Protein AF-A0A520AAA6-F1 (afdb_monomer)

Solvent-accessible surface area (backbone atoms only — not comparable to full-atom values): 5386 Å² total; per-residue (Å²): 140,86,83,66,86,64,99,43,65,64,56,25,68,37,58,42,94,84,57,62,32,37,36,30,22,26,56,87,64,26,34,30,39,34,26,35,63,87,78,53,40,73,78,43,78,44,82,51,81,55,64,49,73,66,69,82,72,67,86,72,77,61,83,65,85,89,69,54,84,94,63,73,83,83,66,43,62,62,57,53,62,62,74,75,110

Secondary structure (DSSP, 8-state):
------SS-EEEEEE-TTSSEEEEEETTTTEEEEEETTT--EEEEEE-SS--S-----TTS--SS-S-TT----SHHHHHHHHT-

Sequence (85 aa):
MATVPLQAAPSAVWPSGDGTRIYASLAGTNKVAGIDTLTYTTVSTIPISTDAQSLIYVPGAVRSGKGLANLVPSGRDAALAVAAR

Structure (mmCIF, N/CA/C/O backbone):
data_AF-A0A520AAA6-F1
#
_entry.id   AF-A0A520AAA6-F1
#
loop_
_atom_site.group_PDB
_atom_site.id
_atom_site.type_symbol
_atom_site.label_atom_id
_atom_site.label_alt_id
_atom_site.label_comp_id
_atom_site.label_asym_id
_atom_site.label_entity_id
_atom_site.label_seq_id
_atom_site.pdbx_PDB_ins_code
_atom_site.Cartn_x
_atom_site.Cartn_y
_atom_site.Cartn_z
_atom_site.occupancy
_atom_site.B_iso_or_equiv
_atom_site.auth_seq_id
_atom_site.auth_comp_id
_atom_site.auth_asym_id
_atom_site.auth_atom_id
_atom_site.pdbx_PDB_model_num
ATOM 1 N N . MET A 1 1 ? -18.020 6.321 14.469 1.00 73.19 1 MET A N 1
ATOM 2 C CA . MET A 1 1 ? -16.651 6.727 14.086 1.00 73.19 1 MET A CA 1
ATOM 3 C C . MET A 1 1 ? -15.732 5.561 14.401 1.00 73.19 1 MET A C 1
ATOM 5 O O . MET A 1 1 ? -15.833 5.047 15.506 1.00 73.19 1 MET A O 1
ATOM 9 N N . ALA A 1 2 ? -14.928 5.105 13.441 1.00 84.81 2 ALA A N 1
ATOM 10 C CA . ALA A 1 2 ? -13.971 4.016 13.634 1.00 84.81 2 ALA A CA 1
ATOM 11 C C . ALA A 1 2 ? -12.548 4.567 13.495 1.00 84.81 2 ALA A C 1
ATOM 13 O O . ALA A 1 2 ? -12.306 5.424 12.645 1.00 84.81 2 ALA A O 1
ATOM 14 N N . THR A 1 3 ? -11.628 4.071 14.321 1.00 90.62 3 THR A N 1
ATOM 15 C CA . THR A 1 3 ? -10.200 4.394 14.245 1.00 90.62 3 THR A CA 1
ATOM 16 C C . THR A 1 3 ? -9.440 3.116 13.943 1.00 90.62 3 THR A C 1
ATOM 18 O O . THR A 1 3 ? -9.654 2.104 14.607 1.00 90.62 3 THR A O 1
ATOM 21 N N . VAL A 1 4 ? -8.544 3.171 12.961 1.00 94.12 4 VAL A N 1
ATOM 22 C CA . VAL A 1 4 ? -7.688 2.042 12.589 1.00 94.12 4 VAL A CA 1
ATOM 23 C C . VAL A 1 4 ? -6.285 2.294 13.141 1.00 94.12 4 VAL A C 1
ATOM 25 O O . VAL A 1 4 ? -5.674 3.296 12.766 1.00 94.12 4 VAL A O 1
ATOM 28 N N . PRO A 1 5 ? -5.751 1.431 14.023 1.00 93.38 5 PRO A N 1
ATOM 29 C CA . PRO A 1 5 ? -4.374 1.559 14.480 1.00 93.38 5 PRO A CA 1
ATOM 30 C C . PRO A 1 5 ? -3.405 1.238 13.334 1.00 93.38 5 PRO A C 1
ATOM 32 O O . PRO A 1 5 ? -3.501 0.189 12.693 1.00 93.38 5 PRO A O 1
ATOM 35 N N . LEU A 1 6 ? -2.457 2.146 13.097 1.00 95.69 6 LEU A N 1
ATOM 36 C CA . LEU A 1 6 ? -1.384 2.008 12.111 1.00 95.69 6 LEU A CA 1
ATOM 37 C C . LEU A 1 6 ? -0.018 2.095 12.795 1.00 95.69 6 LEU A C 1
ATOM 39 O O . LEU A 1 6 ? 0.111 2.655 13.880 1.00 95.69 6 LEU A O 1
ATOM 43 N N . GLN A 1 7 ? 1.013 1.563 12.137 1.00 92.25 7 GLN A N 1
ATOM 44 C CA . GLN A 1 7 ? 2.385 1.576 12.663 1.00 92.25 7 GLN A CA 1
ATOM 45 C C . GLN A 1 7 ? 3.045 2.968 12.637 1.00 92.25 7 GLN A C 1
ATOM 47 O O . GLN A 1 7 ? 4.015 3.194 13.350 1.00 92.25 7 GLN A O 1
ATOM 52 N N . ALA A 1 8 ? 2.539 3.883 11.806 1.00 95.12 8 ALA A N 1
ATOM 53 C CA . ALA A 1 8 ? 2.994 5.265 11.686 1.00 95.12 8 ALA A CA 1
ATOM 54 C C . ALA A 1 8 ? 1.847 6.150 11.172 1.00 95.12 8 ALA A C 1
ATOM 56 O O . ALA A 1 8 ? 0.871 5.640 10.611 1.00 95.12 8 ALA A O 1
ATOM 57 N N . ALA A 1 9 ? 1.974 7.468 11.348 1.00 93.94 9 ALA A N 1
ATOM 58 C CA . ALA A 1 9 ? 1.026 8.426 10.789 1.00 93.94 9 ALA A CA 1
ATOM 59 C C . ALA A 1 9 ? 1.026 8.342 9.250 1.00 93.94 9 ALA A C 1
ATOM 61 O O . ALA A 1 9 ? 2.103 8.235 8.650 1.00 93.94 9 ALA A O 1
ATOM 62 N N . PRO A 1 10 ? -0.149 8.363 8.600 1.00 95.75 10 PRO A N 1
ATOM 63 C CA . PRO A 1 10 ? -0.201 8.251 7.157 1.00 95.75 10 PRO A CA 1
ATOM 64 C C . PRO A 1 10 ? 0.173 9.570 6.470 1.00 95.75 10 PRO A C 1
ATOM 66 O O . PRO A 1 10 ? -0.359 10.617 6.833 1.00 95.75 10 PRO A O 1
ATOM 69 N N . SER A 1 11 ? 1.034 9.515 5.449 1.00 96.12 11 SER A N 1
ATOM 70 C CA . SER A 1 11 ? 1.341 10.685 4.601 1.00 96.12 11 SER A CA 1
ATOM 71 C C . SER A 1 11 ? 0.308 10.861 3.485 1.00 96.12 11 SER A C 1
ATOM 73 O O . SER A 1 11 ? -0.017 11.980 3.100 1.00 96.12 11 SER A O 1
ATOM 75 N N . ALA A 1 12 ? -0.232 9.753 2.972 1.00 96.19 12 ALA A N 1
ATOM 76 C CA . ALA A 1 12 ? -1.276 9.733 1.956 1.00 96.19 12 ALA A CA 1
ATOM 77 C C . ALA A 1 12 ? -2.200 8.527 2.136 1.00 96.19 12 ALA A C 1
ATOM 79 O O . ALA A 1 12 ? -1.790 7.484 2.651 1.00 96.19 12 ALA A O 1
ATOM 80 N N . VAL A 1 13 ? -3.440 8.662 1.661 1.00 96.56 13 VAL A N 1
ATOM 81 C CA . VAL A 1 13 ? -4.446 7.594 1.647 1.00 96.56 13 VAL A CA 1
ATOM 82 C C . VAL A 1 13 ? -5.143 7.525 0.292 1.00 96.56 13 VAL A C 1
ATOM 84 O O . VAL A 1 13 ? -5.394 8.560 -0.323 1.00 96.56 13 VAL A O 1
ATOM 87 N N . TRP A 1 14 ? -5.466 6.318 -0.178 1.00 97.94 14 TRP A N 1
ATOM 88 C CA . TRP A 1 14 ? -6.209 6.124 -1.427 1.00 97.94 14 TRP A CA 1
ATOM 89 C C . TRP A 1 14 ? -7.066 4.840 -1.403 1.00 97.94 14 TRP A C 1
ATOM 91 O O . TRP A 1 14 ? -6.557 3.790 -0.998 1.00 97.94 14 TRP A O 1
ATOM 101 N N . PRO A 1 15 ? -8.347 4.877 -1.820 1.00 97.56 15 PRO A N 1
ATOM 102 C CA . PRO A 1 15 ? -9.219 3.697 -1.846 1.00 97.56 15 PRO A CA 1
ATOM 103 C C . PRO A 1 15 ? -8.967 2.790 -3.065 1.00 97.56 15 PRO A C 1
ATOM 105 O O . PRO A 1 15 ? -8.550 3.255 -4.127 1.00 97.56 15 PRO A O 1
ATOM 108 N N . SER A 1 16 ? -9.265 1.494 -2.944 1.00 97.38 16 SER A N 1
ATOM 109 C CA . SER A 1 16 ? -9.365 0.597 -4.103 1.00 97.38 16 SER A CA 1
ATOM 110 C C . SER A 1 16 ? -10.607 0.907 -4.944 1.00 97.38 16 SER A C 1
ATOM 112 O O . SER A 1 16 ? -11.589 1.462 -4.454 1.00 97.38 16 SER A O 1
ATOM 114 N N . GLY A 1 17 ? -10.585 0.514 -6.221 1.00 96.62 17 GLY A N 1
ATOM 115 C CA . GLY A 1 17 ? -11.711 0.749 -7.136 1.00 96.62 17 GLY A CA 1
ATOM 116 C C . GLY A 1 17 ? -13.004 0.011 -6.760 1.00 96.62 17 GLY A C 1
ATOM 117 O O . GLY A 1 17 ? -14.085 0.466 -7.112 1.00 96.62 17 GLY A O 1
ATOM 118 N N . ASP A 1 18 ? -12.900 -1.101 -6.032 1.00 97.00 18 ASP A N 1
ATOM 119 C CA . ASP A 1 18 ? -14.029 -1.895 -5.526 1.00 97.00 18 ASP A CA 1
ATOM 120 C C . ASP A 1 18 ? -14.449 -1.519 -4.090 1.00 97.00 18 ASP A C 1
ATOM 122 O O . ASP A 1 18 ? -15.383 -2.103 -3.546 1.00 97.00 18 ASP A O 1
ATOM 126 N N . GLY A 1 19 ? -13.751 -0.570 -3.455 1.00 97.00 19 GLY A N 1
ATOM 127 C CA . GLY A 1 19 ? -14.023 -0.118 -2.091 1.00 97.00 19 GLY A CA 1
ATOM 128 C C . GLY A 1 19 ? -13.688 -1.118 -0.980 1.00 97.00 19 GLY A C 1
ATOM 129 O O . GLY A 1 19 ? -13.936 -0.811 0.185 1.00 97.00 19 GLY A O 1
ATOM 130 N N . THR A 1 20 ? -13.116 -2.288 -1.285 1.00 97.81 20 THR A N 1
ATOM 131 C CA . THR A 1 20 ? -12.782 -3.316 -0.276 1.00 97.81 20 THR A CA 1
ATOM 132 C C . THR A 1 20 ? -11.512 -2.994 0.514 1.00 97.81 20 THR A C 1
ATOM 134 O O . THR A 1 20 ? -11.266 -3.568 1.581 1.00 97.81 20 THR A O 1
ATOM 137 N N . ARG A 1 21 ? -10.687 -2.068 0.005 1.00 98.06 21 ARG A N 1
ATOM 138 C CA . ARG A 1 21 ? -9.422 -1.664 0.616 1.00 98.06 21 ARG A CA 1
ATOM 139 C C . ARG A 1 21 ? -9.255 -0.150 0.663 1.00 98.06 21 ARG A C 1
ATOM 141 O O . ARG A 1 21 ? -9.628 0.569 -0.262 1.00 98.06 21 ARG A O 1
ATOM 148 N N . ILE A 1 22 ? -8.580 0.316 1.708 1.00 97.81 22 ILE A N 1
ATOM 149 C CA . ILE A 1 22 ? -7.891 1.612 1.729 1.00 97.81 22 ILE A CA 1
ATOM 150 C C . ILE A 1 22 ? -6.394 1.341 1.844 1.00 97.81 22 ILE A C 1
ATOM 152 O O . ILE A 1 22 ? -5.970 0.518 2.653 1.00 97.81 22 ILE A O 1
ATOM 156 N N . TYR A 1 23 ? -5.592 2.043 1.052 1.00 97.81 23 TYR A N 1
ATOM 157 C CA . TYR A 1 23 ? -4.139 2.017 1.150 1.00 97.81 23 TYR A CA 1
ATOM 158 C C . TYR A 1 23 ? -3.644 3.291 1.818 1.00 97.81 23 TYR A C 1
ATOM 160 O O . TYR A 1 23 ? -4.084 4.379 1.453 1.00 97.81 23 TYR A O 1
ATOM 168 N N . ALA A 1 24 ? -2.729 3.160 2.774 1.00 97.62 24 ALA A N 1
ATOM 169 C CA . ALA A 1 24 ? -2.146 4.282 3.500 1.00 97.62 24 ALA A CA 1
ATOM 170 C C . ALA A 1 24 ? -0.616 4.195 3.476 1.00 97.62 24 ALA A C 1
ATOM 172 O O . ALA A 1 24 ? -0.057 3.187 3.914 1.00 97.62 24 ALA A O 1
ATOM 173 N N . SER A 1 25 ? 0.071 5.222 2.968 1.00 97.19 25 SER A N 1
ATOM 174 C CA . SER A 1 25 ? 1.534 5.282 3.048 1.00 97.19 25 SER A CA 1
ATOM 175 C C . SER A 1 25 ? 1.951 5.634 4.466 1.00 97.19 25 SER A C 1
ATOM 177 O O . SER A 1 25 ? 1.364 6.515 5.082 1.00 97.19 25 SER A O 1
ATOM 179 N N . LEU A 1 26 ? 2.940 4.928 5.002 1.00 95.88 26 LEU A N 1
AT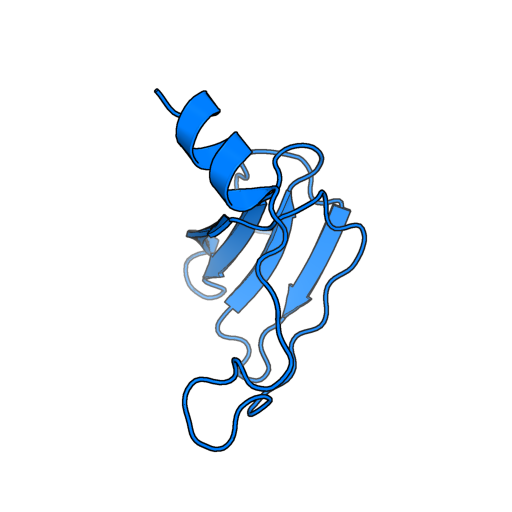OM 180 C CA . LEU A 1 26 ? 3.316 5.010 6.408 1.00 95.88 26 LEU A CA 1
ATOM 181 C C . LEU A 1 26 ? 4.618 5.800 6.546 1.00 95.88 26 LEU A C 1
ATOM 183 O O . LEU A 1 26 ? 5.689 5.286 6.203 1.00 95.88 26 LEU A O 1
ATOM 187 N N . ALA A 1 27 ? 4.508 7.030 7.053 1.00 93.75 27 ALA A N 1
ATOM 188 C CA . ALA A 1 27 ? 5.585 8.014 7.048 1.00 93.75 27 ALA A CA 1
ATOM 189 C C . ALA A 1 27 ? 6.890 7.467 7.645 1.00 93.75 27 ALA A C 1
ATOM 191 O O . ALA A 1 27 ? 6.913 6.966 8.771 1.00 93.75 27 ALA A O 1
ATOM 192 N N . GLY A 1 28 ? 7.981 7.564 6.882 1.00 91.62 28 GLY A N 1
ATOM 193 C CA . GLY A 1 28 ? 9.328 7.198 7.330 1.00 91.62 28 GLY A CA 1
ATOM 194 C C . GLY A 1 28 ? 9.588 5.693 7.451 1.00 91.62 28 GLY A C 1
ATOM 195 O O . GLY A 1 28 ? 10.650 5.300 7.924 1.00 91.62 28 GLY A O 1
ATOM 196 N N . THR A 1 29 ? 8.652 4.838 7.024 1.00 91.81 29 THR A N 1
ATOM 197 C CA . THR A 1 29 ? 8.778 3.376 7.191 1.00 91.81 29 THR A CA 1
ATOM 198 C C . THR A 1 29 ? 9.061 2.609 5.899 1.00 91.81 29 THR A C 1
ATOM 200 O O . THR A 1 29 ? 9.302 1.403 5.962 1.00 91.81 29 THR A O 1
ATOM 203 N N . ASN A 1 30 ? 9.023 3.273 4.734 1.00 92.38 30 ASN A N 1
ATOM 204 C CA . ASN A 1 30 ? 9.094 2.633 3.411 1.00 92.38 30 ASN A CA 1
ATOM 205 C C . ASN A 1 30 ? 8.048 1.513 3.236 1.00 92.38 30 ASN A C 1
ATOM 207 O O . ASN A 1 30 ? 8.321 0.463 2.648 1.00 92.38 30 ASN A O 1
ATOM 211 N N . LYS A 1 31 ? 6.841 1.722 3.774 1.00 94.81 31 LYS A N 1
ATOM 212 C CA . LYS A 1 31 ? 5.743 0.750 3.733 1.00 94.81 31 LYS A CA 1
ATOM 213 C C . LYS A 1 31 ? 4.404 1.414 3.418 1.00 94.81 31 LYS A C 1
ATOM 215 O O . LYS A 1 31 ? 4.182 2.588 3.711 1.00 94.81 31 LYS A O 1
ATOM 220 N N . VAL A 1 32 ? 3.486 0.618 2.877 1.00 97.06 32 VAL A N 1
ATOM 221 C CA . VAL A 1 32 ? 2.071 0.958 2.687 1.00 97.06 32 VAL A CA 1
ATOM 222 C C . VAL A 1 32 ? 1.215 -0.052 3.446 1.00 97.06 32 VAL A C 1
ATOM 224 O O . VAL A 1 32 ? 1.364 -1.260 3.265 1.00 97.06 32 VAL A O 1
ATOM 227 N N . ALA A 1 33 ? 0.311 0.424 4.295 1.00 97.81 33 ALA A N 1
ATOM 228 C CA . ALA A 1 33 ? -0.708 -0.414 4.915 1.00 97.81 33 ALA A CA 1
ATOM 229 C C . ALA A 1 33 ? -1.870 -0.626 3.939 1.00 97.81 33 ALA A C 1
ATOM 231 O O . ALA A 1 33 ? -2.355 0.330 3.339 1.00 97.81 33 ALA A O 1
ATOM 232 N N . GLY A 1 34 ? -2.331 -1.867 3.808 1.00 97.94 34 GLY A N 1
ATOM 233 C CA . GLY A 1 34 ? -3.626 -2.190 3.214 1.00 97.94 34 GLY A CA 1
ATOM 234 C C . GLY A 1 34 ? -4.628 -2.460 4.328 1.00 97.94 34 GLY A C 1
ATOM 235 O O . GLY A 1 34 ? -4.394 -3.324 5.176 1.00 97.94 34 GLY A O 1
ATOM 236 N N . ILE A 1 35 ? -5.716 -1.704 4.333 1.00 98.31 35 ILE A N 1
ATOM 237 C CA . ILE A 1 35 ? -6.750 -1.701 5.366 1.00 98.31 35 ILE A CA 1
ATOM 238 C C . ILE A 1 35 ? -8.016 -2.305 4.771 1.00 98.31 35 ILE A C 1
ATOM 240 O O . ILE A 1 35 ? -8.434 -1.914 3.684 1.00 98.31 35 ILE A O 1
ATOM 244 N N . ASP A 1 36 ? -8.618 -3.258 5.472 1.00 97.88 36 ASP A N 1
ATOM 245 C CA . ASP A 1 36 ? -9.948 -3.777 5.169 1.00 97.88 36 ASP A CA 1
ATOM 246 C C . ASP A 1 36 ? -11.027 -2.769 5.574 1.00 97.88 36 ASP A C 1
ATOM 248 O O . ASP A 1 36 ? -11.044 -2.295 6.713 1.00 97.88 36 ASP A O 1
ATOM 252 N N . THR A 1 37 ? -11.916 -2.421 4.647 1.00 97.19 37 THR A N 1
ATOM 253 C CA . THR A 1 37 ? -12.962 -1.418 4.894 1.00 97.19 37 THR A CA 1
ATOM 254 C C . THR A 1 37 ? -14.175 -1.970 5.633 1.00 97.19 37 THR A C 1
ATOM 256 O O . THR A 1 37 ? -14.947 -1.181 6.176 1.00 97.19 37 THR A O 1
ATOM 259 N N . LEU A 1 38 ? -14.336 -3.295 5.691 1.00 96.75 38 LEU A N 1
ATOM 260 C CA . LEU A 1 38 ? -15.421 -3.950 6.412 1.00 96.75 38 LEU A CA 1
ATOM 261 C C . LEU A 1 38 ? -15.041 -4.191 7.875 1.00 96.75 38 LEU A C 1
ATOM 263 O O . LEU A 1 38 ? -15.846 -3.942 8.771 1.00 96.75 38 LEU A O 1
ATOM 267 N N . THR A 1 39 ? -13.817 -4.663 8.124 1.00 96.25 39 THR A N 1
ATOM 268 C CA . THR A 1 39 ? -13.346 -4.991 9.480 1.00 96.25 39 THR A CA 1
ATOM 269 C C . THR A 1 39 ? -12.542 -3.877 10.140 1.00 96.25 39 THR A C 1
ATOM 271 O O . THR A 1 39 ? -12.274 -3.967 11.335 1.00 96.25 39 THR A O 1
ATOM 274 N N . TYR A 1 40 ? -12.160 -2.831 9.400 1.00 95.62 40 TYR A N 1
ATOM 275 C CA . TYR A 1 40 ? -11.345 -1.715 9.896 1.00 95.62 40 TYR A CA 1
ATOM 276 C C . TYR A 1 40 ? -10.002 -2.165 10.488 1.00 95.62 40 TYR A C 1
ATOM 278 O O . TYR A 1 40 ? -9.529 -1.636 11.495 1.00 95.62 40 TYR A O 1
ATOM 286 N N . THR A 1 41 ? -9.369 -3.153 9.855 1.00 96.25 41 THR A N 1
ATOM 287 C CA . THR A 1 41 ? -8.087 -3.718 10.293 1.00 96.25 41 THR A CA 1
ATOM 288 C C . THR A 1 41 ? -7.046 -3.648 9.185 1.00 96.25 41 THR A C 1
ATOM 290 O O . THR A 1 41 ? -7.355 -3.744 7.998 1.00 96.25 41 THR A O 1
ATOM 293 N N . THR A 1 42 ? -5.778 -3.498 9.571 1.00 97.44 42 THR A N 1
ATOM 294 C CA . THR A 1 42 ? -4.661 -3.650 8.633 1.00 97.44 42 THR A CA 1
ATOM 295 C C . THR A 1 42 ? -4.506 -5.128 8.288 1.00 97.44 42 THR A C 1
ATOM 297 O O . THR A 1 42 ? -4.260 -5.946 9.170 1.00 97.44 42 THR A O 1
ATOM 300 N N . VAL A 1 43 ? -4.625 -5.469 7.008 1.00 97.50 43 VAL A N 1
ATOM 301 C CA . VAL A 1 43 ? -4.519 -6.850 6.505 1.00 97.50 43 VAL A CA 1
ATOM 302 C C . VAL A 1 43 ? -3.226 -7.114 5.739 1.00 97.50 43 VAL A C 1
ATOM 304 O O . VAL A 1 43 ? -2.874 -8.262 5.490 1.00 97.50 43 VAL A O 1
ATOM 307 N N . SER A 1 44 ? -2.513 -6.058 5.345 1.00 96.56 44 SER A N 1
ATOM 308 C CA . SER A 1 44 ? -1.253 -6.177 4.617 1.00 96.56 44 SER A CA 1
ATOM 309 C C . SER A 1 44 ? -0.328 -5.008 4.916 1.00 96.56 44 SER A C 1
ATOM 311 O O . SER A 1 44 ? -0.778 -3.873 5.059 1.00 96.56 44 SER A O 1
ATOM 313 N N . THR A 1 45 ? 0.973 -5.278 4.934 1.00 95.81 45 THR A N 1
ATOM 314 C CA . THR A 1 45 ? 2.023 -4.256 4.932 1.00 95.81 45 THR A CA 1
ATOM 315 C C . THR A 1 45 ? 2.902 -4.492 3.712 1.00 95.81 45 THR A C 1
ATOM 317 O O . THR A 1 45 ? 3.567 -5.520 3.616 1.00 95.81 45 THR A O 1
ATOM 320 N N . ILE A 1 46 ? 2.860 -3.561 2.764 1.00 94.50 46 ILE A N 1
ATOM 321 C CA . ILE A 1 46 ? 3.497 -3.669 1.452 1.00 94.50 46 ILE A CA 1
ATOM 322 C C . ILE A 1 46 ? 4.801 -2.866 1.489 1.00 94.50 46 ILE A C 1
ATOM 324 O O . ILE A 1 46 ? 4.742 -1.657 1.723 1.00 94.50 46 ILE A O 1
ATOM 328 N N . PRO A 1 47 ? 5.971 -3.494 1.285 1.00 92.25 47 PRO A N 1
ATOM 329 C CA . PRO A 1 47 ? 7.231 -2.768 1.205 1.00 92.25 47 PRO A CA 1
ATOM 330 C C . PRO A 1 47 ? 7.297 -1.936 -0.082 1.00 92.25 47 PRO A C 1
ATOM 332 O O . PRO A 1 47 ? 6.852 -2.375 -1.143 1.00 92.25 47 PRO A O 1
ATOM 335 N N . ILE A 1 48 ? 7.876 -0.743 0.021 1.00 90.31 48 ILE A N 1
ATOM 336 C CA . ILE A 1 48 ? 8.181 0.149 -1.103 1.00 90.31 48 ILE A CA 1
ATOM 337 C C . ILE A 1 48 ? 9.636 0.621 -1.002 1.00 90.31 48 ILE A C 1
ATOM 339 O O . ILE A 1 48 ? 10.271 0.497 0.041 1.00 90.31 48 ILE A O 1
ATOM 343 N N . SER A 1 49 ? 10.187 1.166 -2.085 1.00 85.38 49 SER A N 1
ATOM 344 C CA . SER A 1 49 ? 11.615 1.513 -2.154 1.00 85.38 49 SER A CA 1
ATOM 345 C C . SER A 1 49 ? 11.974 2.858 -1.508 1.00 85.38 49 SER A C 1
ATOM 347 O O . SER A 1 49 ? 13.152 3.152 -1.289 1.00 85.38 49 SER A O 1
ATOM 349 N N . THR A 1 50 ? 10.983 3.711 -1.242 1.00 86.56 50 THR A N 1
ATOM 350 C CA . THR A 1 50 ? 11.166 5.036 -0.641 1.00 86.56 50 THR A CA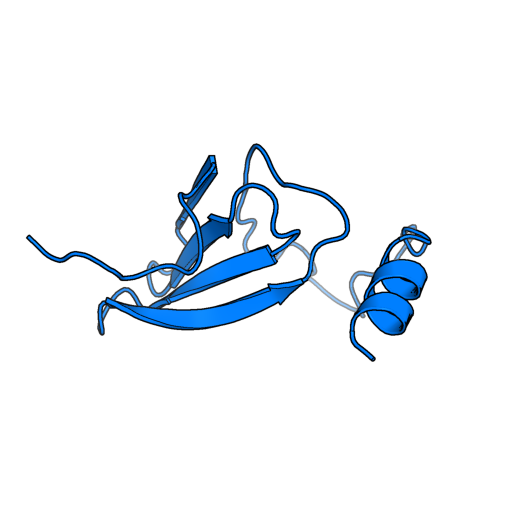 1
ATOM 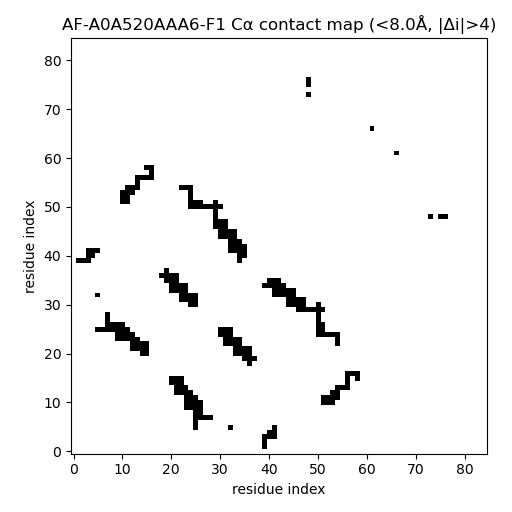351 C C . THR A 1 50 ? 9.867 5.530 -0.025 1.00 86.56 50 THR A C 1
ATOM 353 O O . THR A 1 50 ? 8.792 5.123 -0.458 1.00 86.56 50 THR A O 1
ATOM 356 N N . ASP A 1 51 ? 9.965 6.439 0.940 1.00 87.31 51 ASP A N 1
ATOM 357 C CA . ASP A 1 51 ? 8.812 7.043 1.603 1.00 87.31 51 ASP A CA 1
ATOM 358 C C . ASP A 1 51 ? 7.867 7.718 0.595 1.00 87.31 51 ASP A C 1
ATOM 360 O O . ASP A 1 51 ? 8.271 8.595 -0.175 1.00 87.31 51 ASP A O 1
ATOM 364 N N . ALA A 1 52 ? 6.608 7.275 0.576 1.00 90.12 52 ALA A N 1
ATOM 365 C CA . ALA A 1 52 ? 5.615 7.731 -0.387 1.00 90.12 52 ALA A CA 1
ATOM 366 C C . ALA A 1 52 ? 4.824 8.925 0.160 1.00 90.12 52 ALA A C 1
ATOM 368 O O . ALA A 1 52 ? 4.080 8.805 1.135 1.00 90.12 52 ALA A O 1
ATOM 369 N N . GLN A 1 53 ? 4.928 10.059 -0.534 1.00 91.12 53 GLN A N 1
ATOM 370 C CA . GLN A 1 53 ? 4.176 11.284 -0.231 1.00 91.12 53 GLN A CA 1
ATOM 371 C C . GLN A 1 53 ? 2.761 11.285 -0.829 1.00 91.12 53 GLN A C 1
ATOM 373 O O . GLN A 1 53 ? 1.906 12.050 -0.402 1.00 91.12 53 GLN A O 1
ATOM 378 N N . SER A 1 54 ? 2.509 10.446 -1.836 1.00 93.12 54 SER A N 1
ATOM 379 C CA . SER A 1 54 ? 1.207 10.316 -2.491 1.00 93.12 54 SER A CA 1
ATOM 380 C C . SER A 1 54 ? 0.992 8.889 -2.993 1.00 93.12 54 SER A C 1
ATOM 382 O O . SER A 1 54 ? 1.953 8.136 -3.164 1.00 93.12 54 SER A O 1
ATOM 384 N N . LEU A 1 55 ? -0.269 8.523 -3.222 1.00 94.81 55 LEU A N 1
ATOM 385 C CA . LEU A 1 55 ? -0.692 7.214 -3.712 1.00 94.81 55 LEU A CA 1
ATOM 386 C C . LEU A 1 55 ? -1.745 7.379 -4.808 1.00 94.81 55 LEU A C 1
ATOM 388 O O . LEU A 1 55 ? -2.581 8.274 -4.742 1.00 94.81 55 LEU A O 1
ATOM 392 N N . ILE A 1 56 ? -1.731 6.465 -5.777 1.00 95.69 56 ILE A N 1
ATOM 393 C CA . ILE A 1 56 ? -2.810 6.280 -6.746 1.00 95.69 56 ILE A CA 1
ATOM 394 C C . ILE A 1 56 ? -3.077 4.786 -6.915 1.00 95.69 56 ILE A C 1
ATOM 396 O O . ILE A 1 56 ? -2.155 3.997 -7.125 1.00 95.69 56 ILE A O 1
ATOM 400 N N . TYR A 1 57 ? -4.346 4.396 -6.833 1.00 94.69 57 TYR A N 1
ATOM 401 C CA . TYR A 1 57 ? -4.783 3.053 -7.199 1.00 94.69 57 TYR A CA 1
ATOM 402 C C . TYR A 1 57 ? -5.266 3.051 -8.650 1.00 94.69 57 TYR A C 1
ATOM 404 O O . TYR A 1 57 ? -6.183 3.794 -9.000 1.00 94.69 57 TYR A O 1
ATOM 412 N N . VAL A 1 58 ? -4.669 2.203 -9.489 1.00 95.50 58 VAL A N 1
ATOM 413 C CA . VAL A 1 58 ? -5.039 2.062 -10.904 1.00 95.50 58 VAL A CA 1
ATOM 414 C C . VAL A 1 58 ? -5.568 0.643 -11.146 1.00 95.50 58 VAL A C 1
ATOM 416 O O . VAL A 1 58 ? -4.772 -0.301 -11.201 1.00 95.50 58 VAL A O 1
ATOM 419 N N . PRO A 1 59 ? -6.891 0.446 -11.292 1.00 92.31 59 PRO A N 1
ATOM 420 C CA . PRO A 1 59 ? -7.447 -0.870 -11.583 1.00 92.31 59 PRO A CA 1
ATOM 421 C C . PRO A 1 59 ? -6.990 -1.352 -12.963 1.00 92.31 59 PRO A C 1
ATOM 423 O O . PRO A 1 59 ? -6.981 -0.596 -13.933 1.00 92.31 59 PRO A O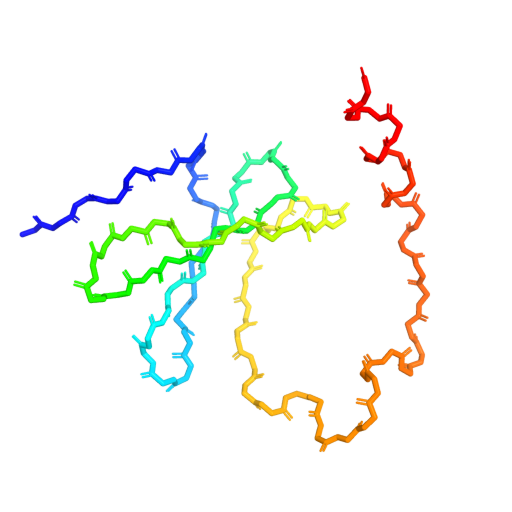 1
ATOM 426 N N . GLY A 1 60 ? -6.600 -2.625 -13.061 1.00 92.00 60 GLY A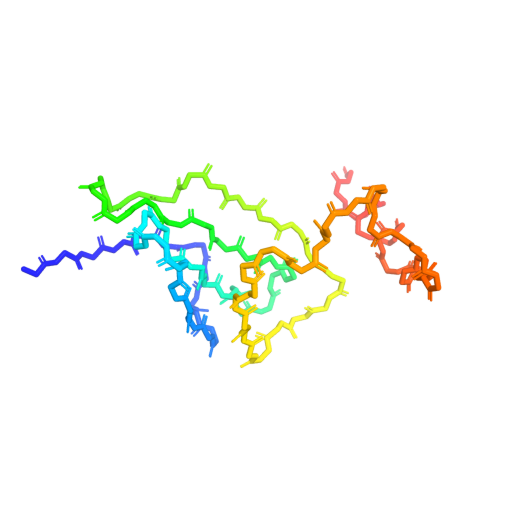 N 1
ATOM 427 C CA . GLY A 1 60 ? -6.194 -3.227 -14.334 1.00 92.00 60 GLY A CA 1
ATOM 428 C C . GLY A 1 60 ? -4.934 -2.613 -14.961 1.00 92.00 60 GLY A C 1
ATOM 429 O O . GLY A 1 60 ? -4.783 -2.675 -16.182 1.00 92.00 60 GLY A O 1
ATOM 430 N N . ALA A 1 61 ? -4.037 -2.025 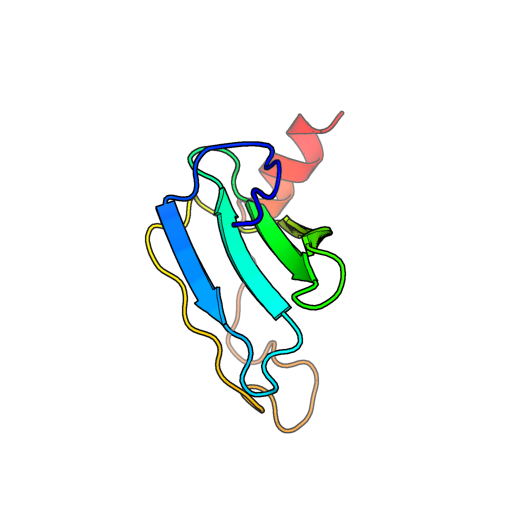-14.155 1.00 92.44 61 ALA A N 1
ATOM 431 C CA . ALA A 1 61 ? -2.777 -1.443 -14.631 1.00 92.44 61 ALA A CA 1
ATOM 432 C C . ALA A 1 61 ? -1.917 -2.448 -15.421 1.00 92.44 61 ALA A C 1
ATOM 434 O O . ALA A 1 61 ? -1.295 -2.095 -16.420 1.00 92.44 61 ALA A O 1
ATOM 435 N N . VAL A 1 62 ? -1.930 -3.719 -15.007 1.00 93.94 62 VAL A N 1
ATOM 436 C CA . VAL A 1 62 ? -1.290 -4.832 -15.716 1.00 93.94 62 VAL A CA 1
ATOM 437 C C . VAL A 1 62 ? -2.388 -5.730 -16.279 1.00 93.94 62 VAL A C 1
ATOM 439 O O . VAL A 1 62 ? -3.017 -6.483 -15.542 1.00 93.94 62 VAL A O 1
ATOM 442 N N . ARG A 1 63 ? -2.638 -5.639 -17.590 1.00 93.31 63 ARG A N 1
ATOM 443 C CA . ARG A 1 63 ? -3.691 -6.421 -18.272 1.00 93.31 63 ARG A CA 1
ATOM 444 C C . ARG A 1 63 ? -3.246 -7.837 -18.653 1.00 93.31 63 ARG A C 1
ATOM 446 O O . ARG A 1 63 ? -4.082 -8.713 -18.833 1.00 93.31 63 ARG A O 1
ATOM 453 N N . SER A 1 64 ? -1.938 -8.053 -18.790 1.00 94.31 64 SER A N 1
ATOM 454 C CA . SER A 1 64 ? -1.332 -9.338 -19.150 1.00 94.31 64 SER A CA 1
ATOM 455 C C . SER A 1 64 ? 0.154 -9.369 -18.780 1.00 94.31 64 SER A C 1
ATOM 457 O O . SER A 1 64 ? 0.816 -8.330 -18.771 1.00 94.31 64 SER A O 1
ATOM 459 N N . GLY A 1 65 ? 0.706 -10.563 -18.548 1.00 94.81 65 GLY A N 1
ATOM 460 C CA . GLY A 1 65 ? 2.119 -10.749 -18.197 1.00 94.81 65 GLY A CA 1
ATOM 461 C C . GLY A 1 65 ? 2.443 -10.376 -16.745 1.00 94.81 65 GLY A C 1
ATOM 462 O O . GLY A 1 65 ? 1.554 -10.201 -15.921 1.00 94.81 65 GLY A O 1
ATOM 463 N N . LYS A 1 66 ? 3.738 -10.271 -16.417 1.00 92.75 66 LYS A N 1
ATOM 464 C CA . LYS A 1 66 ? 4.207 -10.018 -15.037 1.00 92.75 66 LYS A CA 1
ATOM 465 C C . LYS A 1 66 ? 4.139 -8.549 -14.600 1.00 92.75 66 LYS A C 1
ATOM 467 O O . LYS A 1 66 ? 4.395 -8.265 -13.439 1.00 92.75 66 LYS A O 1
ATOM 472 N N . G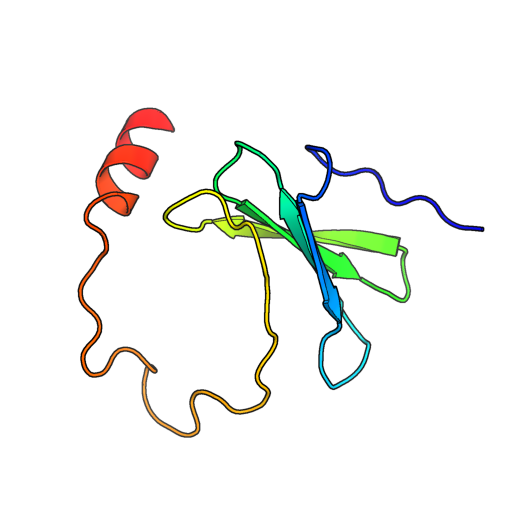LY A 1 67 ? 3.871 -7.616 -15.517 1.00 92.12 67 GLY A N 1
ATOM 473 C CA . GLY A 1 67 ? 3.865 -6.179 -15.207 1.00 92.12 67 GLY A CA 1
ATOM 474 C C . GLY A 1 67 ? 5.243 -5.570 -14.922 1.00 92.12 67 GLY A C 1
ATOM 475 O O . GLY A 1 67 ? 5.318 -4.500 -14.338 1.00 92.12 67 GLY A O 1
ATOM 476 N N . LEU A 1 68 ? 6.328 -6.245 -15.319 1.00 91.62 68 LEU A N 1
ATOM 477 C CA . LEU A 1 68 ? 7.709 -5.812 -15.057 1.00 91.62 68 LEU A CA 1
ATOM 478 C C . LEU A 1 68 ? 8.428 -5.261 -16.297 1.00 91.62 68 LEU A C 1
ATOM 480 O O . LEU A 1 68 ? 9.627 -4.998 -16.251 1.00 91.62 68 LEU A O 1
ATOM 484 N N . ALA A 1 69 ? 7.727 -5.124 -17.426 1.00 92.94 69 ALA A N 1
ATOM 485 C CA . ALA A 1 69 ? 8.330 -4.615 -18.652 1.00 92.94 69 ALA A CA 1
ATOM 486 C C . ALA A 1 69 ? 8.873 -3.196 -18.426 1.00 92.94 69 ALA A C 1
ATOM 488 O O . ALA A 1 69 ? 8.161 -2.336 -17.913 1.00 92.94 69 ALA A O 1
ATOM 489 N N . ASN A 1 70 ? 10.128 -2.966 -18.824 1.00 93.62 70 ASN A N 1
ATOM 490 C CA . ASN A 1 70 ? 10.854 -1.698 -18.667 1.00 93.62 70 ASN A CA 1
ATOM 491 C C . ASN A 1 70 ? 11.102 -1.249 -17.215 1.00 93.62 70 ASN A C 1
ATOM 493 O O . ASN A 1 70 ? 11.561 -0.129 -17.000 1.00 93.62 70 ASN A O 1
ATOM 497 N N . LEU A 1 71 ? 10.831 -2.100 -16.219 1.00 89.38 71 LEU A N 1
ATOM 498 C CA . LEU A 1 71 ? 11.209 -1.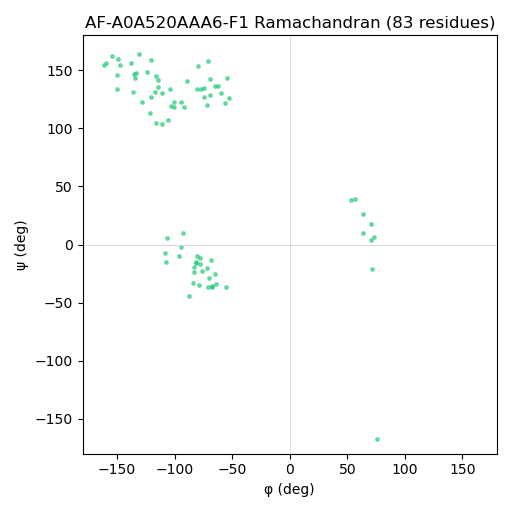832 -14.836 1.00 89.38 71 LEU A CA 1
ATOM 499 C C . LEU A 1 71 ? 12.610 -2.373 -14.561 1.00 89.38 71 LEU A C 1
ATOM 501 O O . LEU A 1 71 ? 12.967 -3.473 -14.984 1.00 89.38 71 LEU A O 1
ATOM 505 N N . VAL A 1 72 ? 13.379 -1.611 -13.791 1.00 87.25 72 VAL A N 1
ATOM 506 C CA . VAL A 1 72 ? 14.630 -2.066 -13.183 1.00 87.25 72 VAL A CA 1
ATOM 507 C C . VAL A 1 72 ? 14.474 -2.053 -11.664 1.00 87.25 72 VAL A C 1
ATOM 509 O O . VAL A 1 72 ? 13.778 -1.177 -11.139 1.00 87.25 72 VAL A O 1
ATOM 512 N N . PRO A 1 73 ? 15.083 -3.006 -10.934 1.00 83.06 73 PRO A N 1
ATOM 513 C CA . PRO A 1 73 ? 15.089 -2.968 -9.479 1.00 83.06 73 PRO A CA 1
ATOM 514 C C . PRO A 1 73 ? 15.638 -1.636 -8.971 1.00 83.06 73 PRO A C 1
ATOM 516 O O . PRO A 1 73 ? 16.596 -1.097 -9.522 1.00 83.06 73 PRO A O 1
ATOM 519 N N . SER A 1 74 ? 15.067 -1.129 -7.881 1.00 81.44 74 SER A N 1
ATOM 520 C CA . SER A 1 74 ? 15.458 0.173 -7.333 1.00 81.44 74 SER A CA 1
ATOM 521 C C . SER A 1 74 ? 16.877 0.192 -6.745 1.00 81.44 74 SER A C 1
ATOM 523 O O . SER A 1 74 ? 17.389 1.253 -6.395 1.00 81.44 74 SER A O 1
ATOM 525 N N . GLY A 1 75 ? 17.486 -0.982 -6.538 1.00 79.94 75 GLY A N 1
ATOM 526 C CA . GLY A 1 75 ? 18.725 -1.166 -5.774 1.00 79.94 75 GLY A CA 1
ATOM 527 C C . GLY A 1 75 ? 18.556 -0.971 -4.259 1.00 79.94 75 GLY A C 1
ATOM 528 O O . GLY A 1 75 ? 19.332 -1.519 -3.480 1.00 79.94 75 GLY A O 1
ATOM 529 N N . ARG A 1 76 ? 17.506 -0.265 -3.819 1.00 72.75 76 ARG 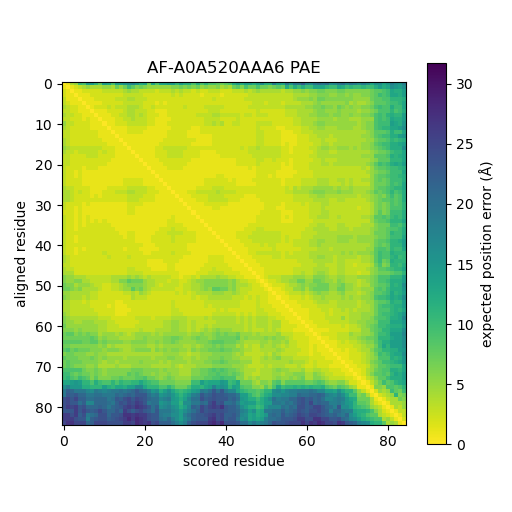A N 1
ATOM 530 C CA . ARG A 1 76 ? 17.178 -0.024 -2.404 1.00 72.75 76 ARG A CA 1
ATOM 531 C C . ARG A 1 76 ? 16.548 -1.240 -1.727 1.00 72.75 76 ARG A C 1
ATOM 533 O O . ARG A 1 76 ? 16.681 -1.402 -0.519 1.00 72.75 76 ARG A O 1
ATOM 540 N N . ASP A 1 77 ? 15.956 -2.137 -2.510 1.00 64.12 77 ASP A N 1
ATOM 541 C CA . ASP A 1 77 ? 15.349 -3.380 -2.018 1.00 64.12 77 ASP A CA 1
ATOM 542 C C . ASP A 1 77 ? 16.396 -4.331 -1.398 1.00 64.12 77 ASP A C 1
ATOM 544 O O . ASP A 1 77 ? 16.129 -4.994 -0.397 1.00 64.12 77 ASP A O 1
ATOM 548 N N . ALA A 1 78 ? 17.627 -4.338 -1.931 1.00 55.44 78 ALA A N 1
ATOM 549 C CA . ALA A 1 78 ? 18.742 -5.111 -1.376 1.00 55.44 78 ALA A CA 1
ATOM 550 C C . ALA A 1 78 ? 19.254 -4.528 -0.045 1.00 55.44 78 ALA A C 1
ATOM 552 O O . ALA A 1 78 ? 19.583 -5.279 0.870 1.00 55.44 78 ALA A O 1
ATOM 553 N N . ALA A 1 79 ? 19.269 -3.197 0.092 1.00 52.34 79 ALA A N 1
ATOM 554 C CA . ALA A 1 79 ? 19.646 -2.528 1.338 1.00 52.34 79 ALA A CA 1
ATOM 555 C C . ALA A 1 79 ? 18.621 -2.784 2.460 1.00 52.34 79 ALA A C 1
ATOM 557 O O . ALA A 1 79 ? 19.005 -3.003 3.609 1.00 52.34 79 ALA A O 1
ATOM 558 N N . LEU A 1 80 ? 17.327 -2.839 2.123 1.00 54.12 80 LEU A N 1
ATOM 559 C CA . LEU A 1 80 ? 16.255 -3.170 3.070 1.00 54.12 80 LEU A CA 1
ATOM 560 C C . LEU A 1 80 ? 16.320 -4.632 3.545 1.00 54.12 80 LEU A C 1
ATOM 562 O O . LEU A 1 80 ? 16.064 -4.901 4.716 1.00 54.12 80 LEU A O 1
ATOM 566 N N . ALA A 1 81 ? 16.707 -5.573 2.675 1.00 50.81 81 ALA A N 1
ATOM 567 C CA . ALA A 1 81 ? 16.866 -6.984 3.041 1.00 50.81 81 ALA A CA 1
ATOM 568 C C . ALA A 1 81 ? 18.076 -7.250 3.962 1.00 50.81 81 ALA A C 1
ATOM 570 O O . ALA A 1 81 ? 18.044 -8.189 4.757 1.00 50.81 81 ALA A O 1
ATOM 571 N N . VAL A 1 82 ? 19.134 -6.435 3.872 1.00 48.50 82 VAL A N 1
ATOM 572 C CA . VAL A 1 82 ? 20.310 -6.523 4.758 1.00 48.50 82 VAL A CA 1
ATOM 573 C C . VAL A 1 82 ? 20.036 -5.884 6.124 1.00 48.50 82 VAL A C 1
ATOM 575 O O . VAL A 1 82 ? 20.500 -6.409 7.128 1.00 48.50 82 VAL A O 1
ATOM 578 N N . ALA A 1 83 ? 19.247 -4.807 6.180 1.00 46.25 83 ALA A N 1
ATOM 579 C CA . ALA A 1 83 ? 18.888 -4.118 7.427 1.00 46.25 83 ALA A CA 1
ATOM 580 C C . ALA A 1 83 ? 17.797 -4.826 8.261 1.00 46.25 83 ALA A C 1
ATOM 582 O O . ALA A 1 83 ? 17.548 -4.436 9.397 1.00 46.25 83 ALA A O 1
ATOM 583 N N . ALA A 1 84 ? 17.125 -5.836 7.699 1.00 50.06 84 ALA A N 1
ATOM 584 C CA . ALA A 1 84 ? 16.107 -6.642 8.379 1.00 50.06 84 ALA A CA 1
ATOM 585 C C . ALA A 1 84 ? 16.667 -7.926 9.037 1.00 50.06 84 ALA A C 1
ATOM 587 O O . ALA A 1 84 ? 15.886 -8.789 9.442 1.00 50.06 84 ALA A O 1
ATOM 588 N N . ARG A 1 85 ? 17.999 -8.066 9.102 1.00 42.62 85 ARG A N 1
ATOM 589 C CA . ARG A 1 85 ? 18.719 -9.090 9.877 1.00 42.62 85 ARG A CA 1
ATOM 590 C C . ARG A 1 85 ? 19.234 -8.492 11.177 1.00 42.62 85 ARG A C 1
ATOM 592 O O . ARG A 1 85 ? 19.282 -9.257 12.162 1.00 42.62 85 ARG A O 1
#

Foldseek 3Di:
DDDEDDPADFLEWDAEPVRQWIWTFHAPPQWIFTAGPVVRYGPDIHHHLDRDNYDDHDPCCPVDDPNCPPHDDPVSVVVVVVVVD

pLDDT: mean 88.84, std 13.86, range [42.62, 98.31]

Mean predicted aligned error: 5.44 Å

Radius of gyration: 14.32 Å; Cα contacts (8 Å, |Δi|>4): 135; chains: 1; bounding box: 37×22×34 Å

Nearest PDB structures (foldseek):
  5c2v-assembly1_B  TM=9.372E-01  e=7.056E-03  Candidatus Kuenenia stuttgartensis
  6tm5-assembly1_I  TM=8.106E-01  e=6.287E-02  Homo sapiens
  7d4i-assembly1_B1  TM=9.131E-01  e=1.220E-01  Saccharomyces cerevisiae S288C
  6lqv-assembly1_B1  TM=9.207E-01  e=2.702E-01  Saccharomyces cerevisiae S288C
  7d5s-assembly1_B1  TM=9.215E-01  e=2.702E-01  Saccharomyces cerevisiae S288C